Protein AF-A0A0L8LEJ0-F1 (afdb_monomer_lite)

Radius of gyration: 14.72 Å; chains: 1; bounding box: 32×16×43 Å

Foldseek 3Di:
DAKFFFQLVVVDDDAPPQLVVVLVVLSVVLVVLRVVLRVVVVVQVPHDDPCCSVPPRQVVQLVSNLVSQVSNQVSRVVPHPRDPDSSVRSGIDDD

pLDDT: mean 95.37, std 3.8, range [79.62, 98.44]

Sequence (95 aa):
GTISCPDVASQLPAIPASAQAEVDRNLTQLQTQIAEANKRLVDTVGQGGPNFVQNAILGPLEDKRVAAINRIATSIGRTAEKPQGLDALAPCALN

Organism: NCBI:txid67356

Secondary structure (DSSP, 8-state):
--EE---SGGG--PPPTTTHHHHHHHHHHHHHHHHHHHHHHHHTTT-S-TTHIIIIIIHHHHHHHHHHHHHHHHHHHTTSPPP-SGGGG---EE-

Structure (mmCIF, N/CA/C/O backbone):
data_AF-A0A0L8LEJ0-F1
#
_entry.id   AF-A0A0L8LEJ0-F1
#
loop_
_atom_site.group_PDB
_atom_site.id
_atom_site.type_symbol
_atom_site.label_atom_id
_atom_site.label_alt_id
_atom_site.label_comp_id
_atom_site.label_asym_id
_atom_site.label_entity_id
_atom_site.label_seq_id
_atom_site.pdbx_PDB_ins_code
_atom_site.Cartn_x
_atom_site.Cartn_y
_atom_site.Cartn_z
_atom_site.occupancy
_atom_site.B_iso_or_equiv
_atom_site.auth_seq_id
_atom_site.auth_comp_id
_atom_site.auth_asym_id
_atom_site.auth_atom_id
_atom_site.pdbx_PDB_model_num
ATOM 1 N N . GLY A 1 1 ? 7.524 7.887 -15.702 1.00 86.31 1 GLY A N 1
ATOM 2 C CA . GLY A 1 1 ? 6.292 7.488 -15.021 1.00 86.31 1 GLY A CA 1
ATOM 3 C C . GLY A 1 1 ? 6.508 7.473 -13.531 1.00 86.31 1 GLY A C 1
ATOM 4 O O . GLY A 1 1 ? 7.655 7.505 -13.090 1.00 86.31 1 GLY A O 1
ATOM 5 N N . THR A 1 2 ? 5.423 7.440 -12.777 1.00 93.62 2 THR A N 1
ATOM 6 C CA . THR A 1 2 ? 5.433 7.328 -11.315 1.00 93.62 2 THR A CA 1
ATOM 7 C C . THR A 1 2 ? 4.485 6.226 -10.882 1.00 93.62 2 THR A C 1
ATOM 9 O O . THR A 1 2 ? 3.462 5.974 -11.513 1.00 93.62 2 THR A O 1
ATOM 12 N N . ILE A 1 3 ? 4.827 5.537 -9.803 1.00 96.62 3 ILE A N 1
ATOM 13 C CA . ILE A 1 3 ? 3.964 4.507 -9.237 1.00 96.62 3 ILE A CA 1
ATOM 14 C C . ILE A 1 3 ? 2.964 5.171 -8.309 1.00 96.62 3 ILE A C 1
ATOM 16 O O . ILE A 1 3 ? 3.350 5.882 -7.380 1.00 96.62 3 ILE A O 1
ATOM 20 N N . SER A 1 4 ? 1.688 4.910 -8.569 1.00 96.69 4 SER A N 1
ATOM 21 C CA . SER A 1 4 ? 0.562 5.391 -7.779 1.00 96.69 4 SER A CA 1
ATOM 22 C C . SER A 1 4 ? -0.248 4.212 -7.266 1.00 96.69 4 SER A C 1
ATOM 24 O O . SER A 1 4 ? -0.537 3.272 -8.004 1.00 96.69 4 SER A O 1
ATOM 26 N N . CYS A 1 5 ? -0.608 4.264 -5.990 1.00 97.50 5 CYS A N 1
ATOM 27 C CA . CYS A 1 5 ? -1.360 3.210 -5.326 1.00 97.50 5 CYS A CA 1
ATOM 28 C C . CYS A 1 5 ? -2.619 3.789 -4.680 1.00 97.50 5 CYS A C 1
ATOM 30 O O . CYS A 1 5 ? -2.589 4.944 -4.249 1.00 97.50 5 CYS A O 1
ATOM 32 N N . PRO A 1 6 ? -3.689 2.991 -4.545 1.00 97.62 6 PRO A N 1
ATOM 33 C CA . PRO A 1 6 ? -4.852 3.373 -3.765 1.00 97.62 6 PRO A CA 1
ATOM 34 C C . PRO A 1 6 ? -4.473 3.746 -2.329 1.00 97.62 6 PRO A C 1
ATOM 36 O O . PRO A 1 6 ? -3.613 3.108 -1.702 1.00 97.62 6 PRO A O 1
ATOM 39 N N . ASP A 1 7 ? -5.140 4.775 -1.812 1.00 95.19 7 ASP A N 1
ATOM 40 C CA . ASP A 1 7 ? -5.005 5.170 -0.419 1.00 95.19 7 ASP A CA 1
ATOM 41 C C . ASP A 1 7 ? -5.788 4.210 0.481 1.00 95.19 7 ASP A C 1
ATOM 43 O O . ASP A 1 7 ? -7.007 4.077 0.375 1.00 95.19 7 ASP A O 1
ATOM 47 N N . VAL A 1 8 ? -5.062 3.539 1.372 1.00 96.88 8 VAL A N 1
ATOM 48 C CA . VAL A 1 8 ? -5.640 2.595 2.330 1.00 96.88 8 VAL A CA 1
ATOM 49 C C . VAL A 1 8 ? -6.223 3.338 3.523 1.00 96.88 8 VAL A C 1
ATOM 51 O O . VAL A 1 8 ? -7.276 2.941 4.007 1.00 96.88 8 VAL A O 1
ATOM 54 N N . ALA A 1 9 ? -5.584 4.421 3.978 1.00 95.69 9 ALA A N 1
ATOM 55 C CA . ALA A 1 9 ? -5.976 5.114 5.203 1.00 95.69 9 ALA A CA 1
ATOM 56 C C . ALA A 1 9 ? -7.412 5.652 5.116 1.00 95.69 9 ALA A C 1
ATOM 58 O O . ALA A 1 9 ? -8.193 5.450 6.043 1.00 95.69 9 ALA A O 1
ATOM 59 N N . SER A 1 10 ? -7.786 6.241 3.975 1.00 95.12 10 SER A N 1
ATOM 60 C CA . SER A 1 10 ? -9.142 6.759 3.742 1.00 95.12 10 SER A CA 1
ATOM 61 C C . SER A 1 10 ? -10.234 5.683 3.644 1.00 95.12 10 SER A C 1
ATOM 63 O O . SER A 1 10 ? -11.414 6.022 3.652 1.00 95.12 10 SER A O 1
ATOM 65 N N . GLN A 1 11 ? -9.870 4.401 3.527 1.00 95.62 11 GLN A N 1
ATOM 66 C CA . GLN A 1 11 ? -10.809 3.274 3.422 1.00 95.62 11 GLN A CA 1
ATOM 67 C C . GLN A 1 11 ? -10.945 2.488 4.736 1.00 95.62 11 GLN A C 1
ATOM 69 O O . GLN A 1 11 ? -11.715 1.529 4.807 1.00 95.62 11 GLN A O 1
ATOM 74 N N . LEU A 1 12 ? -10.191 2.853 5.779 1.00 94.94 12 LEU A N 1
ATOM 75 C CA . LEU A 1 12 ? -10.274 2.186 7.076 1.00 94.94 12 LEU A CA 1
ATOM 76 C C . LEU A 1 12 ? -11.504 2.666 7.865 1.00 94.94 12 LEU A C 1
ATOM 78 O O . LEU A 1 12 ? -11.820 3.857 7.849 1.00 94.94 12 LEU A O 1
ATOM 82 N N . PRO A 1 13 ? -12.186 1.767 8.599 1.00 93.38 13 PRO A N 1
ATOM 83 C CA . PRO A 1 13 ? -13.205 2.167 9.560 1.00 93.38 13 PRO A CA 1
ATOM 84 C C . PRO A 1 13 ? -12.558 2.828 10.788 1.00 93.38 13 PRO A C 1
ATOM 86 O O . PRO A 1 13 ? -11.343 3.016 10.854 1.00 93.38 13 PRO A O 1
ATOM 89 N N . ALA A 1 14 ? -13.368 3.143 11.802 1.00 94.44 14 ALA A N 1
ATOM 90 C CA . ALA A 1 14 ? -12.860 3.633 13.079 1.00 94.44 14 ALA A CA 1
ATOM 91 C C . ALA A 1 14 ? -11.813 2.666 13.667 1.00 94.44 14 ALA A C 1
ATOM 93 O O . ALA A 1 14 ? -12.101 1.495 13.918 1.00 94.44 14 ALA A O 1
ATOM 94 N N . ILE A 1 15 ? -10.596 3.168 13.883 1.00 96.19 15 ILE A N 1
ATOM 95 C CA . ILE A 1 15 ? -9.476 2.385 14.411 1.00 96.19 15 ILE A CA 1
ATOM 96 C C . ILE A 1 15 ? -9.545 2.406 15.945 1.00 96.19 15 ILE A C 1
ATOM 98 O O . ILE A 1 15 ? -9.544 3.485 16.543 1.00 96.19 15 ILE A O 1
ATOM 102 N N . PRO A 1 16 ? -9.584 1.244 16.621 1.00 95.69 16 PRO A N 1
ATOM 103 C CA . PRO A 1 16 ? -9.495 1.191 18.075 1.00 95.69 16 PRO A CA 1
ATOM 104 C C . PRO A 1 16 ? -8.173 1.783 18.574 1.00 95.69 16 PRO A C 1
ATOM 106 O O . PRO A 1 16 ? -7.114 1.498 18.014 1.00 95.69 16 PRO A O 1
ATOM 109 N N . ALA A 1 17 ? -8.199 2.522 19.687 1.00 96.50 17 ALA A N 1
ATOM 110 C CA . ALA A 1 17 ? -6.994 3.139 20.259 1.00 96.50 17 ALA A CA 1
ATOM 111 C C . ALA A 1 17 ? -5.864 2.124 20.532 1.00 96.50 17 ALA A C 1
ATOM 113 O O . ALA A 1 17 ? -4.687 2.442 20.379 1.00 96.50 17 ALA A O 1
ATOM 114 N N . SER A 1 18 ? -6.217 0.879 20.873 1.00 94.94 18 SER A N 1
ATOM 115 C CA . SER A 1 18 ? -5.268 -0.221 21.079 1.00 94.94 18 SER A CA 1
ATOM 116 C C . SER A 1 18 ? -4.538 -0.669 19.805 1.00 94.94 18 SER A C 1
ATOM 118 O O . SER A 1 18 ? -3.465 -1.254 19.905 1.00 94.94 18 SER A O 1
ATOM 120 N N . ALA A 1 19 ? -5.116 -0.430 18.624 1.00 97.38 19 ALA A N 1
ATOM 121 C CA . ALA A 1 19 ? -4.568 -0.824 17.324 1.00 97.38 19 ALA A CA 1
ATOM 122 C C . ALA A 1 19 ? -3.845 0.329 16.604 1.00 97.38 19 ALA A C 1
ATOM 124 O O . ALA A 1 19 ? -3.062 0.075 15.690 1.00 97.38 19 ALA A O 1
ATOM 125 N N . GLN A 1 20 ? -4.060 1.581 17.026 1.00 96.69 20 GLN A N 1
ATOM 126 C CA . GLN A 1 20 ? -3.585 2.786 16.334 1.00 96.69 20 GLN A CA 1
ATOM 127 C C . GLN A 1 20 ? -2.096 2.717 15.963 1.00 96.69 20 GLN A C 1
ATOM 129 O O . GLN A 1 20 ? -1.739 2.835 14.795 1.00 96.69 20 GLN A O 1
ATOM 134 N N . ALA A 1 21 ? -1.228 2.419 16.934 1.00 97.88 21 ALA A N 1
ATOM 135 C CA . ALA A 1 21 ? 0.216 2.381 16.708 1.00 97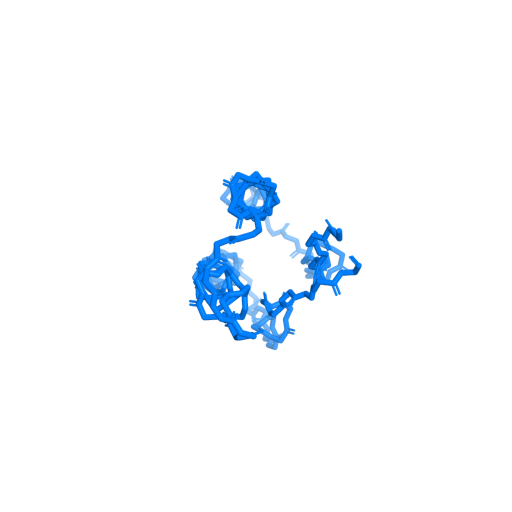.88 21 ALA A CA 1
ATOM 136 C C . ALA A 1 21 ? 0.657 1.285 15.718 1.00 97.88 21 ALA A C 1
ATOM 138 O O . ALA A 1 21 ? 1.645 1.458 15.004 1.00 97.88 21 ALA A O 1
ATOM 139 N N . GLU A 1 22 ? -0.040 0.147 15.672 1.00 97.62 22 GLU A N 1
ATOM 140 C CA . GLU A 1 22 ? 0.244 -0.907 14.693 1.00 97.62 22 GLU A CA 1
ATOM 141 C C . GLU A 1 22 ? -0.261 -0.524 13.300 1.00 97.62 22 GLU A C 1
ATOM 143 O O . GLU A 1 22 ? 0.445 -0.745 12.311 1.00 97.62 22 GLU A O 1
ATOM 148 N N . VAL A 1 23 ? -1.454 0.069 13.210 1.00 97.81 23 VAL A N 1
ATOM 149 C CA . VAL A 1 23 ? -2.019 0.547 11.943 1.00 97.81 23 VAL A CA 1
ATOM 150 C C . VAL A 1 23 ? -1.124 1.628 11.337 1.00 97.81 23 VAL A C 1
ATOM 152 O O . VAL A 1 23 ? -0.709 1.483 10.188 1.00 97.81 23 VAL A O 1
ATOM 155 N N . ASP A 1 24 ? -0.714 2.630 12.117 1.00 98.25 24 ASP A N 1
ATOM 156 C CA . ASP A 1 24 ? 0.149 3.729 11.661 1.00 98.25 24 ASP A CA 1
ATOM 157 C C . ASP A 1 24 ? 1.502 3.230 11.130 1.00 98.25 24 ASP A C 1
ATOM 159 O O . ASP A 1 24 ? 2.002 3.702 10.101 1.00 98.25 24 ASP A O 1
ATOM 163 N N . ARG A 1 25 ? 2.094 2.221 11.786 1.00 98.44 25 ARG A N 1
ATOM 164 C CA . ARG A 1 25 ? 3.332 1.579 11.313 1.00 98.44 25 ARG A CA 1
ATOM 165 C C . ARG A 1 25 ? 3.143 0.913 9.955 1.00 98.44 25 ARG A C 1
ATOM 167 O O . ARG A 1 25 ? 4.000 1.062 9.087 1.00 98.44 25 ARG A O 1
ATOM 174 N N . ASN A 1 26 ? 2.039 0.195 9.755 1.00 98.31 26 ASN A N 1
ATOM 175 C CA . ASN A 1 26 ? 1.768 -0.458 8.476 1.00 98.31 26 ASN A CA 1
ATOM 176 C C . ASN A 1 26 ? 1.407 0.561 7.382 1.00 98.31 26 ASN A C 1
ATOM 178 O O . ASN A 1 26 ? 1.855 0.399 6.251 1.00 98.31 26 ASN A O 1
ATOM 182 N N . LEU A 1 27 ? 0.685 1.641 7.701 1.00 98.06 27 LEU A N 1
ATOM 183 C CA . LEU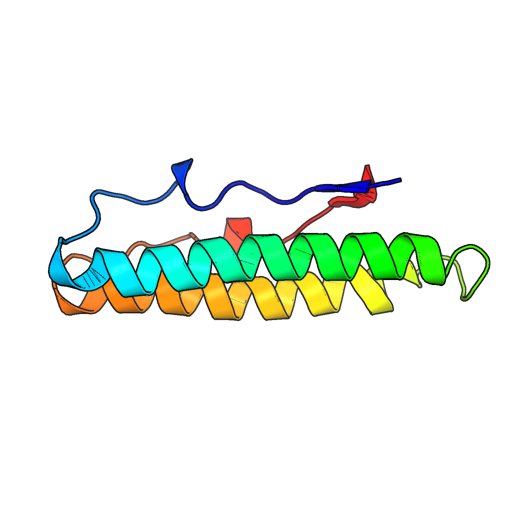 A 1 27 ? 0.435 2.744 6.763 1.00 98.06 27 LEU A CA 1
ATOM 184 C C . LEU A 1 27 ? 1.744 3.417 6.326 1.00 98.06 27 LEU A C 1
ATOM 186 O O . LEU A 1 27 ? 1.959 3.654 5.138 1.00 98.06 27 LEU A O 1
ATOM 190 N N . THR A 1 28 ? 2.665 3.639 7.264 1.00 98.31 28 THR A N 1
ATOM 191 C CA . THR A 1 28 ? 4.013 4.136 6.951 1.00 98.31 28 THR A CA 1
ATOM 192 C C . THR A 1 28 ? 4.770 3.149 6.061 1.00 98.31 28 THR A C 1
ATOM 194 O O . THR A 1 28 ? 5.374 3.550 5.068 1.00 98.31 28 THR A O 1
ATOM 197 N N . GLN A 1 29 ? 4.691 1.849 6.360 1.00 98.06 29 GLN A N 1
ATOM 198 C CA . GLN A 1 29 ? 5.320 0.807 5.550 1.00 98.06 29 GLN A CA 1
ATOM 199 C C . GLN A 1 29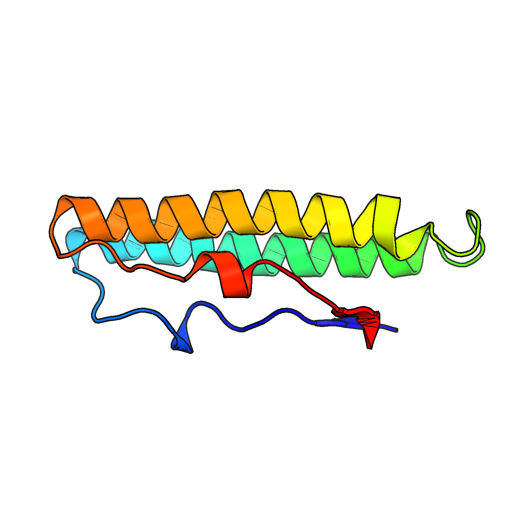 ? 4.787 0.798 4.109 1.00 98.06 29 GLN A C 1
ATOM 201 O O . GLN A 1 29 ? 5.582 0.656 3.181 1.00 98.06 29 GLN A O 1
ATOM 206 N N . LEU A 1 30 ? 3.480 0.990 3.900 1.00 98.25 30 LEU A N 1
ATOM 207 C CA . LEU A 1 30 ? 2.902 1.113 2.557 1.00 98.25 30 LEU A CA 1
ATOM 208 C C . LEU A 1 30 ? 3.543 2.271 1.778 1.00 98.25 30 LEU A C 1
ATOM 210 O O . LEU A 1 30 ? 3.891 2.095 0.612 1.00 98.25 30 LEU A O 1
ATOM 214 N N . GLN A 1 31 ? 3.768 3.422 2.418 1.00 97.81 31 GLN A N 1
ATOM 215 C CA . GLN A 1 31 ? 4.435 4.561 1.776 1.00 97.81 31 GLN A CA 1
ATOM 216 C C . GLN A 1 31 ? 5.907 4.278 1.462 1.00 97.81 31 GLN A C 1
ATOM 218 O O . GLN A 1 31 ? 6.391 4.619 0.381 1.00 97.81 31 GLN A O 1
ATOM 223 N N . THR A 1 32 ? 6.621 3.593 2.359 1.00 98.12 32 THR A N 1
ATOM 224 C CA . THR A 1 32 ? 7.999 3.151 2.098 1.00 98.12 32 THR A CA 1
ATOM 225 C C . THR A 1 32 ? 8.070 2.237 0.877 1.00 98.12 32 THR A C 1
ATOM 227 O O . THR A 1 32 ? 8.923 2.434 0.015 1.00 98.12 32 THR A O 1
ATOM 230 N N . GLN A 1 33 ? 7.146 1.282 0.751 1.00 98.06 33 GLN A N 1
ATOM 231 C CA . GLN A 1 33 ? 7.096 0.369 -0.394 1.00 98.06 33 GLN A CA 1
ATOM 232 C C . GLN A 1 33 ? 6.886 1.121 -1.721 1.00 98.06 33 GLN A C 1
ATOM 234 O O . GLN A 1 33 ? 7.514 0.784 -2.725 1.00 98.06 33 GLN A O 1
ATOM 239 N N . ILE A 1 34 ? 6.057 2.171 -1.723 1.00 97.44 34 ILE A N 1
ATOM 240 C CA . ILE A 1 34 ? 5.841 3.034 -2.895 1.00 97.44 34 ILE A CA 1
ATOM 241 C C . ILE A 1 34 ? 7.115 3.800 -3.255 1.00 97.44 34 ILE A C 1
ATOM 243 O O . ILE A 1 34 ? 7.477 3.881 -4.430 1.00 97.44 34 ILE A O 1
ATOM 247 N N . ALA A 1 35 ? 7.814 4.352 -2.262 1.00 97.94 35 ALA A N 1
ATOM 248 C CA . ALA A 1 35 ? 9.069 5.064 -2.481 1.00 97.94 35 ALA A CA 1
ATOM 249 C C . ALA A 1 35 ? 10.162 4.136 -3.042 1.00 97.94 35 ALA A C 1
ATOM 251 O O . ALA A 1 35 ? 10.838 4.495 -4.006 1.00 97.94 35 ALA A O 1
ATOM 252 N N . GLU A 1 36 ? 10.294 2.920 -2.501 1.00 97.44 36 GLU A N 1
ATOM 253 C CA . GLU A 1 36 ? 11.210 1.889 -3.010 1.00 97.44 36 GLU A CA 1
ATOM 254 C C . GLU A 1 36 ? 10.905 1.524 -4.466 1.00 97.44 36 GLU A C 1
ATOM 256 O O . GLU A 1 36 ? 11.812 1.423 -5.296 1.00 97.44 36 GLU A O 1
ATOM 261 N N . ALA A 1 37 ? 9.625 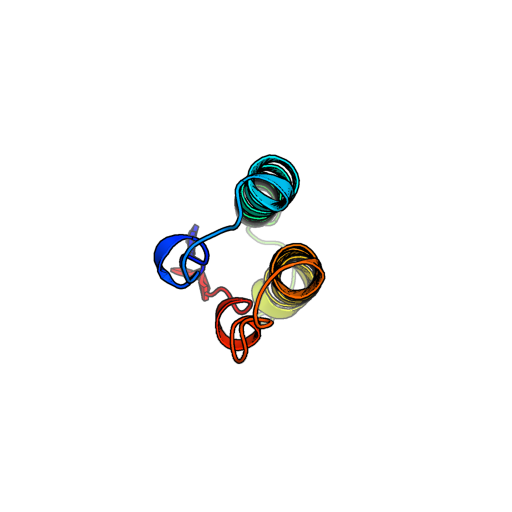1.340 -4.790 1.00 97.69 37 ALA A N 1
ATOM 262 C CA . ALA A 1 37 ? 9.198 0.980 -6.131 1.00 97.69 37 ALA A CA 1
ATOM 263 C C . ALA A 1 37 ? 9.451 2.122 -7.132 1.00 97.69 37 ALA A C 1
ATOM 265 O O . ALA A 1 37 ? 9.964 1.873 -8.223 1.00 97.69 37 ALA A O 1
ATOM 266 N N . ASN A 1 38 ? 9.170 3.373 -6.747 1.00 97.06 38 ASN A N 1
ATOM 267 C CA . ASN A 1 38 ? 9.490 4.554 -7.555 1.00 97.06 38 ASN A CA 1
ATOM 268 C C . ASN A 1 38 ? 10.999 4.704 -7.774 1.00 97.06 38 ASN A C 1
ATOM 270 O O . ASN A 1 38 ? 11.436 4.957 -8.895 1.00 97.06 38 ASN A O 1
ATOM 274 N N . LYS A 1 39 ? 11.812 4.492 -6.733 1.00 96.75 39 LYS A N 1
ATOM 275 C CA . LYS A 1 39 ? 13.272 4.489 -6.864 1.00 96.75 39 LYS A CA 1
ATOM 276 C C . LYS A 1 39 ? 1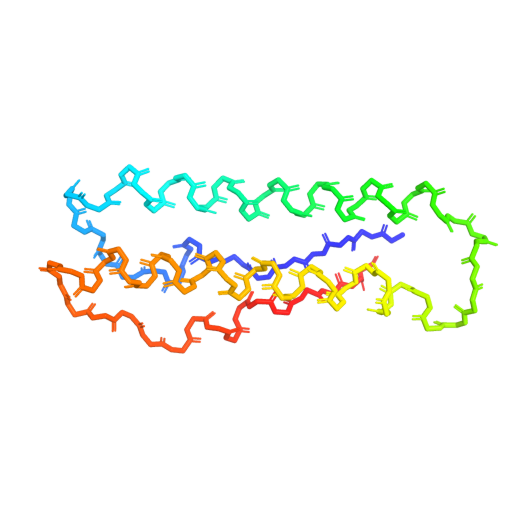3.728 3.430 -7.865 1.00 96.75 39 LYS A C 1
ATOM 278 O O . LYS A 1 39 ? 14.494 3.731 -8.775 1.00 96.75 39 LYS A O 1
ATOM 283 N N . ARG A 1 40 ? 13.211 2.206 -7.744 1.00 95.44 40 ARG A N 1
ATOM 284 C CA . ARG A 1 40 ? 13.554 1.115 -8.658 1.00 95.44 40 ARG A CA 1
ATOM 285 C C . ARG A 1 40 ? 13.137 1.410 -10.094 1.00 95.44 40 ARG A C 1
ATOM 287 O O . ARG A 1 40 ? 13.890 1.086 -11.004 1.00 95.44 40 ARG A O 1
ATOM 294 N N . LEU A 1 41 ? 11.976 2.026 -10.302 1.00 94.81 41 LEU A N 1
ATOM 295 C CA . LEU A 1 41 ? 11.517 2.443 -11.626 1.00 94.81 41 LEU A CA 1
ATOM 296 C C . LEU A 1 41 ? 12.529 3.377 -12.302 1.00 94.81 41 LEU A C 1
ATOM 298 O O . LEU A 1 41 ? 12.851 3.173 -13.467 1.00 94.81 41 LEU A O 1
ATOM 302 N N . VAL A 1 42 ? 13.057 4.358 -11.567 1.00 94.56 42 VAL A N 1
ATOM 303 C CA . VAL A 1 42 ? 14.082 5.287 -12.071 1.00 94.56 42 VAL A CA 1
ATOM 304 C C . VAL A 1 42 ? 15.424 4.583 -12.301 1.00 94.56 42 VAL A C 1
ATOM 306 O O . VAL A 1 42 ? 16.034 4.756 -13.353 1.00 94.56 42 VAL A O 1
ATOM 309 N N . ASP A 1 43 ? 15.865 3.749 -11.359 1.00 94.31 43 ASP A N 1
ATOM 310 C CA . ASP A 1 43 ? 17.178 3.086 -11.415 1.00 94.31 43 ASP A CA 1
ATOM 311 C C . ASP A 1 43 ? 17.270 2.021 -12.533 1.00 94.31 43 ASP A C 1
ATOM 313 O O . ASP A 1 43 ? 18.363 1.608 -12.922 1.00 94.31 43 ASP A O 1
ATOM 317 N N . THR A 1 44 ? 16.129 1.562 -13.054 1.00 90.50 44 THR A N 1
ATOM 318 C CA . THR A 1 44 ? 16.038 0.489 -14.060 1.00 90.50 44 THR A CA 1
ATOM 319 C C . THR A 1 44 ? 15.588 0.977 -15.438 1.00 90.50 44 THR A C 1
ATOM 321 O O . THR A 1 44 ? 15.291 0.161 -16.311 1.00 90.50 44 THR A O 1
ATOM 324 N N . VAL A 1 45 ? 15.554 2.294 -15.674 1.00 87.31 45 VAL A N 1
ATOM 325 C CA . VAL A 1 45 ? 15.197 2.846 -16.989 1.00 87.31 45 VAL A CA 1
ATOM 326 C C . VAL A 1 45 ? 16.116 2.272 -18.073 1.00 87.31 45 VAL A C 1
ATOM 328 O O . VAL A 1 45 ? 17.338 2.285 -17.950 1.00 87.31 45 VAL A O 1
ATOM 331 N N . GLY A 1 46 ? 15.509 1.752 -19.144 1.00 82.81 46 GLY A N 1
ATOM 332 C CA . GLY A 1 46 ? 16.224 1.118 -20.256 1.00 82.81 46 GLY A CA 1
ATOM 333 C C . GLY A 1 46 ? 16.672 -0.326 -19.997 1.00 82.81 46 GLY A C 1
ATOM 334 O O . GLY A 1 46 ? 17.278 -0.928 -20.879 1.00 82.81 46 GLY A O 1
ATOM 335 N N . GLN A 1 47 ? 16.371 -0.898 -18.826 1.00 83.00 47 GLN A N 1
ATOM 336 C CA . GLN A 1 47 ? 16.625 -2.304 -18.516 1.00 83.00 47 GLN A CA 1
ATOM 337 C C . GLN A 1 47 ? 15.362 -3.152 -18.724 1.00 83.00 47 GLN A C 1
ATOM 339 O O . GLN A 1 47 ? 14.253 -2.753 -18.372 1.00 83.00 47 GLN A O 1
ATOM 344 N N . GLY A 1 48 ? 15.546 -4.371 -19.232 1.00 79.62 48 GLY A N 1
ATOM 345 C CA . GLY A 1 48 ? 14.473 -5.357 -19.370 1.00 79.62 48 GLY A CA 1
ATOM 346 C C . GLY A 1 48 ? 13.576 -5.176 -20.603 1.00 79.62 48 GLY A C 1
ATOM 347 O O . GLY A 1 48 ? 13.740 -4.263 -21.405 1.00 79.62 48 GLY A O 1
ATOM 348 N N . GLY A 1 49 ? 12.652 -6.124 -20.782 1.00 85.06 49 GLY A N 1
ATOM 349 C CA . GLY A 1 49 ? 11.682 -6.136 -21.883 1.00 85.06 49 GLY A CA 1
ATOM 350 C C . GLY A 1 49 ? 10.356 -5.435 -21.544 1.00 85.06 49 GLY A C 1
ATOM 351 O O . GLY A 1 49 ? 10.202 -4.911 -20.441 1.00 85.06 49 GLY A O 1
ATOM 352 N N . PRO A 1 50 ? 9.355 -5.494 -22.445 1.00 85.00 50 PRO A N 1
ATOM 353 C CA . PRO A 1 50 ? 8.081 -4.770 -22.320 1.00 85.00 50 PRO A CA 1
ATOM 354 C C . PRO A 1 50 ? 7.333 -4.967 -20.990 1.00 85.00 50 PRO A C 1
ATOM 356 O O . PRO A 1 50 ? 6.651 -4.062 -20.525 1.00 85.00 50 PRO A O 1
ATOM 359 N N . ASN A 1 51 ? 7.502 -6.125 -20.343 1.00 89.12 51 ASN A N 1
ATOM 360 C CA . ASN A 1 51 ? 6.816 -6.485 -19.096 1.00 89.12 51 ASN A CA 1
ATOM 361 C C . ASN A 1 51 ? 7.671 -6.287 -17.836 1.00 89.12 51 ASN A C 1
ATOM 363 O O . ASN A 1 51 ? 7.287 -6.736 -16.756 1.00 89.12 51 ASN A O 1
ATOM 367 N N . PHE A 1 52 ? 8.845 -5.660 -17.945 1.00 92.38 52 PHE A N 1
ATOM 368 C CA . PHE A 1 52 ? 9.769 -5.550 -16.818 1.00 92.38 52 PHE A CA 1
ATOM 369 C C . PHE A 1 52 ? 9.144 -4.819 -15.628 1.00 92.38 52 PHE A C 1
ATOM 371 O O . PHE A 1 52 ? 9.182 -5.337 -14.516 1.00 92.38 52 PHE A O 1
ATOM 378 N N . VAL A 1 53 ? 8.515 -3.660 -15.849 1.00 93.75 53 VAL A N 1
ATOM 379 C CA . VAL A 1 53 ? 7.893 -2.885 -14.762 1.00 93.75 53 VAL A CA 1
ATOM 380 C C . VAL A 1 53 ? 6.810 -3.702 -14.057 1.00 93.75 53 VAL A C 1
ATOM 382 O O . VAL A 1 53 ? 6.781 -3.740 -12.829 1.00 93.75 53 VAL A O 1
ATOM 385 N N . GLN A 1 54 ? 5.978 -4.421 -14.813 1.00 94.38 54 GLN A N 1
ATOM 386 C CA . GLN A 1 54 ? 4.946 -5.280 -14.239 1.00 94.38 54 GLN A CA 1
ATOM 387 C C . GLN A 1 54 ? 5.552 -6.395 -13.376 1.00 94.38 54 GLN A C 1
ATOM 389 O O . GLN A 1 54 ? 5.191 -6.545 -12.213 1.00 94.38 54 GLN A O 1
ATOM 394 N N . ASN A 1 55 ? 6.499 -7.155 -13.924 1.00 94.75 55 ASN A N 1
ATOM 395 C CA . ASN A 1 55 ? 7.011 -8.369 -13.282 1.00 94.75 55 ASN A CA 1
ATOM 396 C C . ASN A 1 55 ? 7.998 -8.078 -12.152 1.00 94.75 55 ASN A C 1
ATOM 398 O O . ASN A 1 55 ? 8.062 -8.801 -11.163 1.00 94.75 55 ASN A O 1
ATOM 402 N N . ALA A 1 56 ? 8.814 -7.043 -12.322 1.00 94.75 56 ALA A N 1
ATOM 403 C CA . ALA A 1 56 ? 9.896 -6.737 -11.407 1.00 94.75 56 ALA A CA 1
ATOM 404 C C . ALA A 1 56 ? 9.479 -5.714 -10.352 1.00 94.75 56 ALA A C 1
ATOM 406 O O . ALA A 1 56 ? 10.060 -5.726 -9.271 1.00 94.75 56 ALA A O 1
ATOM 407 N N . ILE A 1 57 ? 8.516 -4.832 -10.637 1.00 96.00 57 ILE A N 1
ATOM 408 C CA . ILE A 1 57 ? 8.192 -3.703 -9.759 1.00 96.00 57 ILE A CA 1
ATOM 409 C C . ILE A 1 57 ? 6.756 -3.784 -9.245 1.00 96.00 57 ILE A C 1
ATOM 411 O O . ILE A 1 57 ? 6.577 -3.880 -8.034 1.00 96.00 57 ILE A O 1
ATOM 415 N N . LEU A 1 58 ? 5.753 -3.771 -10.129 1.00 97.19 58 LEU A N 1
ATOM 416 C CA . LEU A 1 58 ? 4.345 -3.705 -9.718 1.00 97.19 58 LEU A CA 1
ATOM 417 C C . LEU A 1 58 ? 3.873 -4.990 -9.030 1.00 97.19 58 LEU A C 1
ATOM 419 O O . LEU A 1 58 ? 3.285 -4.893 -7.961 1.00 97.19 58 LEU A O 1
ATOM 423 N N . GLY A 1 59 ? 4.195 -6.171 -9.565 1.00 97.56 59 GLY A N 1
ATOM 424 C CA . GLY A 1 59 ? 3.836 -7.454 -8.944 1.00 97.56 59 GLY A CA 1
ATOM 425 C C . GLY A 1 59 ? 4.410 -7.608 -7.527 1.00 97.56 59 GLY A C 1
ATOM 426 O O . GLY A 1 59 ? 3.650 -7.744 -6.573 1.00 97.56 59 GLY A O 1
ATOM 427 N N . PRO A 1 60 ? 5.737 -7.474 -7.331 1.00 98.00 60 PRO A N 1
ATOM 428 C CA . PRO A 1 60 ? 6.319 -7.534 -5.989 1.00 98.00 60 PRO A CA 1
ATOM 429 C C . PRO A 1 60 ? 5.828 -6.431 -5.040 1.00 98.00 60 PRO A C 1
ATOM 431 O O . PRO A 1 60 ? 5.822 -6.622 -3.823 1.00 98.00 60 PRO A O 1
ATOM 434 N N . LEU A 1 61 ? 5.454 -5.258 -5.564 1.00 98.25 61 LEU A N 1
ATOM 435 C CA . LEU A 1 61 ? 4.845 -4.195 -4.766 1.00 98.25 61 LEU A CA 1
ATOM 436 C C . LEU A 1 61 ? 3.439 -4.585 -4.300 1.00 98.25 61 LEU A C 1
ATOM 438 O O . LEU A 1 61 ? 3.120 -4.371 -3.133 1.00 98.25 61 LEU A O 1
ATOM 442 N N . GLU A 1 62 ? 2.627 -5.170 -5.177 1.00 98.44 62 GLU A N 1
ATOM 443 C CA . GLU A 1 62 ? 1.292 -5.666 -4.849 1.00 98.44 62 GLU A CA 1
ATOM 444 C C . GLU A 1 62 ? 1.357 -6.695 -3.714 1.00 98.44 62 GLU A C 1
ATOM 446 O O . GLU A 1 62 ? 0.729 -6.482 -2.679 1.00 98.44 62 GLU A O 1
ATOM 451 N N . ASP A 1 63 ? 2.212 -7.717 -3.818 1.00 98.19 63 ASP A N 1
ATOM 452 C CA . ASP A 1 63 ? 2.382 -8.740 -2.771 1.00 98.19 63 ASP A CA 1
ATOM 453 C C . ASP A 1 63 ? 2.767 -8.128 -1.412 1.00 98.19 63 ASP A C 1
ATOM 455 O O . ASP A 1 63 ? 2.210 -8.453 -0.354 1.00 98.19 63 ASP A O 1
ATOM 459 N N . LYS A 1 64 ? 3.725 -7.190 -1.430 1.00 98.06 64 LYS A N 1
ATOM 460 C CA . LYS A 1 64 ? 4.166 -6.455 -0.237 1.00 98.06 64 LYS A CA 1
ATOM 461 C C . LYS A 1 64 ? 3.024 -5.644 0.387 1.00 98.06 64 LYS A C 1
ATOM 463 O O . LYS A 1 64 ? 2.933 -5.575 1.621 1.00 98.06 64 LYS A O 1
ATOM 468 N N . ARG A 1 65 ? 2.169 -5.037 -0.440 1.00 98.38 65 ARG A N 1
ATOM 469 C CA . ARG A 1 65 ? 1.017 -4.246 0.004 1.00 98.38 65 ARG A CA 1
ATOM 470 C C . ARG A 1 65 ? -0.098 -5.125 0.549 1.00 98.38 65 ARG A C 1
ATOM 472 O O . ARG A 1 65 ? -0.579 -4.822 1.637 1.00 98.38 65 ARG A O 1
ATOM 479 N N . VAL A 1 66 ? -0.434 -6.236 -0.112 1.00 98.38 66 VAL A N 1
ATOM 480 C CA . VAL A 1 66 ? -1.386 -7.244 0.396 1.00 98.38 66 VAL A CA 1
ATOM 481 C C . VAL A 1 66 ? -0.984 -7.672 1.806 1.00 98.38 66 VAL A C 1
ATOM 483 O O . VAL A 1 66 ? -1.803 -7.668 2.725 1.00 98.38 66 VAL A O 1
ATOM 486 N N . ALA A 1 67 ? 0.297 -7.974 2.026 1.00 98.12 67 ALA A N 1
ATOM 487 C CA . ALA A 1 67 ? 0.778 -8.379 3.343 1.00 98.12 67 ALA A CA 1
ATOM 488 C C . ALA A 1 67 ? 0.607 -7.280 4.412 1.00 98.12 67 ALA A C 1
ATOM 490 O O . ALA A 1 67 ? 0.221 -7.576 5.543 1.00 98.12 67 ALA A O 1
ATOM 491 N N . ALA A 1 68 ? 0.894 -6.016 4.087 1.00 98.12 68 ALA A N 1
ATOM 492 C CA . ALA A 1 68 ? 0.735 -4.897 5.020 1.00 98.12 68 ALA A CA 1
ATOM 493 C C . ALA A 1 68 ? -0.745 -4.576 5.302 1.00 98.12 68 ALA A C 1
ATOM 495 O O . ALA A 1 68 ? -1.128 -4.405 6.460 1.00 98.12 68 ALA A O 1
ATOM 496 N N . ILE A 1 69 ? -1.593 -4.581 4.274 1.00 98.31 69 ILE A N 1
ATOM 497 C CA . ILE A 1 69 ? -3.042 -4.379 4.395 1.00 98.31 69 ILE A CA 1
ATOM 498 C C . ILE A 1 69 ? -3.674 -5.469 5.269 1.00 98.31 69 ILE A C 1
ATOM 500 O O . ILE A 1 69 ? -4.439 -5.168 6.187 1.00 98.31 69 ILE A O 1
ATOM 504 N N . ASN A 1 70 ? -3.284 -6.731 5.080 1.00 97.88 70 ASN A N 1
ATOM 505 C CA . ASN A 1 70 ? -3.759 -7.831 5.918 1.00 97.88 70 ASN A CA 1
ATOM 506 C C . ASN A 1 70 ? -3.354 -7.685 7.390 1.00 97.88 70 ASN A C 1
ATOM 508 O O . ASN A 1 70 ? -4.132 -8.040 8.283 1.00 97.88 70 ASN A O 1
ATOM 512 N N . ARG A 1 71 ? -2.166 -7.133 7.672 1.00 98.00 71 ARG A N 1
ATOM 513 C CA . ARG A 1 71 ? -1.749 -6.809 9.046 1.00 98.00 71 ARG A CA 1
ATOM 514 C C . ARG A 1 71 ? -2.597 -5.692 9.647 1.00 98.00 71 ARG A C 1
ATOM 516 O O . ARG A 1 71 ? -2.988 -5.828 10.802 1.00 98.00 71 ARG A O 1
ATOM 523 N N . ILE A 1 72 ? -2.938 -4.655 8.878 1.00 97.88 72 ILE A N 1
ATOM 524 C CA . ILE A 1 72 ? -3.854 -3.584 9.315 1.00 97.88 72 ILE A CA 1
ATOM 525 C C . ILE A 1 72 ? -5.221 -4.171 9.675 1.00 97.88 72 ILE A C 1
ATOM 527 O O . ILE A 1 72 ? -5.687 -3.992 10.801 1.00 97.88 72 ILE A O 1
ATOM 531 N N . ALA A 1 73 ? -5.826 -4.933 8.759 1.00 97.56 73 ALA A N 1
ATOM 532 C CA . ALA A 1 73 ? -7.128 -5.557 8.985 1.00 97.56 73 ALA A CA 1
ATOM 533 C C . ALA A 1 73 ? -7.107 -6.464 10.224 1.00 97.56 73 ALA A C 1
ATOM 535 O O . ALA A 1 73 ? -8.017 -6.429 11.048 1.00 97.56 73 ALA A O 1
ATOM 536 N N . THR A 1 74 ? -6.044 -7.255 10.384 1.00 97.50 74 THR A N 1
ATOM 537 C CA . THR A 1 74 ? -5.873 -8.139 11.543 1.00 97.50 74 THR A CA 1
ATOM 538 C C . THR A 1 74 ? -5.698 -7.359 12.844 1.00 97.50 74 THR A C 1
ATOM 540 O O . THR A 1 74 ? -6.273 -7.758 13.848 1.00 97.50 74 THR A O 1
ATOM 543 N N . SER A 1 75 ? -4.942 -6.257 12.846 1.00 96.88 75 SER A N 1
ATOM 544 C CA . SER A 1 75 ? -4.736 -5.427 14.040 1.00 96.88 75 SER A CA 1
ATOM 545 C C . SER A 1 75 ? -6.056 -4.839 14.551 1.00 96.88 75 SER A C 1
ATOM 547 O O . SER A 1 75 ? -6.366 -4.963 15.735 1.00 96.88 75 SER A O 1
ATOM 549 N N . ILE A 1 76 ? -6.885 -4.314 13.641 1.00 96.56 76 ILE A N 1
ATOM 550 C CA . ILE A 1 76 ? -8.236 -3.820 13.953 1.00 96.56 76 ILE A CA 1
ATOM 551 C C . ILE A 1 76 ? -9.139 -4.974 14.423 1.00 96.56 76 ILE A C 1
ATOM 553 O O . ILE A 1 76 ? -9.804 -4.872 15.452 1.00 96.56 76 ILE A O 1
ATOM 557 N N . GLY A 1 77 ? -9.098 -6.108 13.716 1.00 96.38 77 GLY A N 1
ATOM 558 C CA . GLY A 1 77 ? -9.925 -7.289 13.980 1.00 96.38 77 GLY A CA 1
ATOM 559 C C . GLY A 1 77 ? -9.675 -8.000 15.317 1.00 96.38 77 GLY A C 1
ATOM 560 O O . GLY A 1 77 ? -10.421 -8.909 15.669 1.00 96.38 77 GLY A O 1
ATOM 561 N N . ARG A 1 78 ? -8.628 -7.632 16.069 1.00 95.56 78 ARG A N 1
ATOM 562 C CA . ARG A 1 78 ? -8.375 -8.183 17.414 1.00 95.56 78 ARG A CA 1
ATOM 563 C C . ARG A 1 78 ? -9.300 -7.604 18.479 1.00 95.56 78 ARG A C 1
ATOM 565 O O . ARG A 1 78 ? -9.509 -8.255 19.498 1.00 95.56 78 ARG A O 1
ATOM 572 N N . THR A 1 79 ? -9.804 -6.387 18.283 1.00 91.31 79 THR A N 1
ATOM 573 C CA . THR A 1 79 ? -10.619 -5.678 19.285 1.00 91.31 79 THR A CA 1
ATOM 574 C C . THR A 1 79 ? -11.905 -5.077 18.719 1.00 91.31 79 THR A C 1
ATOM 576 O O . THR A 1 79 ? -12.753 -4.640 19.493 1.00 91.31 79 THR A O 1
ATOM 579 N N . ALA A 1 80 ? -12.074 -5.083 17.396 1.00 92.94 80 ALA A N 1
ATOM 580 C CA . ALA A 1 80 ? -13.272 -4.646 16.689 1.00 92.94 80 ALA A CA 1
ATOM 581 C C . ALA A 1 80 ? -13.599 -5.599 15.526 1.00 92.94 80 ALA A C 1
ATOM 583 O O . ALA A 1 80 ? -12.895 -6.582 15.291 1.00 92.94 80 ALA A O 1
ATOM 584 N N . GLU A 1 81 ? -14.672 -5.313 14.788 1.00 94.50 81 GLU A N 1
ATOM 585 C CA . GLU A 1 81 ? -14.990 -6.051 13.566 1.00 94.50 81 GLU A CA 1
ATOM 586 C C . GLU A 1 81 ? -13.857 -5.908 12.541 1.00 94.50 81 GLU A C 1
ATOM 588 O O . GLU A 1 81 ? -13.372 -4.808 12.263 1.00 94.50 81 GLU A O 1
ATOM 593 N N . LYS A 1 82 ? -13.406 -7.041 11.990 1.00 95.19 82 LYS A N 1
ATOM 594 C CA . LYS A 1 82 ? -12.316 -7.063 11.015 1.00 95.19 82 LYS A CA 1
ATOM 595 C C . LYS A 1 82 ? -12.779 -6.412 9.701 1.00 95.19 82 LYS A C 1
ATOM 597 O O . LYS A 1 82 ? -13.713 -6.932 9.090 1.00 95.19 82 LYS A O 1
ATOM 602 N N . PRO A 1 83 ? -12.090 -5.367 9.203 1.00 94.88 83 PRO A N 1
ATOM 603 C CA . PRO A 1 83 ? -12.391 -4.792 7.897 1.00 94.88 83 PRO A CA 1
ATOM 604 C C . PRO A 1 83 ? -12.229 -5.833 6.784 1.00 94.88 83 PRO A C 1
ATOM 606 O O . PRO A 1 83 ? -11.269 -6.611 6.787 1.00 94.88 83 PRO A O 1
ATOM 609 N N . GLN A 1 84 ? -13.144 -5.826 5.817 1.00 94.81 84 GLN A N 1
ATOM 610 C CA . GLN A 1 84 ? -13.121 -6.721 4.659 1.00 94.81 84 GLN A CA 1
ATOM 611 C C . GLN A 1 84 ? -12.866 -5.945 3.365 1.00 94.81 84 GLN A C 1
ATOM 613 O O . GLN A 1 84 ? -13.053 -4.733 3.308 1.00 94.81 84 GLN A O 1
ATOM 618 N N . GLY A 1 85 ? -12.417 -6.645 2.321 1.00 94.25 85 GLY A N 1
ATOM 619 C CA . GLY A 1 85 ? -12.249 -6.071 0.980 1.00 94.25 85 GLY A CA 1
ATOM 620 C C . GLY A 1 85 ? -11.052 -5.130 0.801 1.00 94.25 85 GLY A C 1
ATOM 621 O O . GLY A 1 85 ? -10.839 -4.643 -0.305 1.00 94.25 85 GLY A O 1
ATOM 622 N N . LEU A 1 86 ? -10.237 -4.900 1.837 1.00 96.12 86 LEU A N 1
ATOM 623 C CA . LEU A 1 86 ? -9.087 -3.993 1.744 1.00 96.12 86 LEU A CA 1
ATOM 624 C C . LEU A 1 86 ? -8.000 -4.482 0.771 1.00 96.12 86 LEU A C 1
ATOM 626 O O . LEU A 1 86 ? -7.257 -3.660 0.243 1.00 96.12 86 LEU A O 1
ATOM 630 N N . ASP A 1 87 ? -7.910 -5.787 0.495 1.00 93.19 87 ASP A N 1
ATOM 631 C CA . ASP A 1 87 ? -6.927 -6.345 -0.449 1.00 93.19 87 ASP A CA 1
ATOM 632 C C . ASP A 1 87 ? -7.084 -5.776 -1.869 1.00 93.19 87 ASP A C 1
ATOM 634 O O . ASP A 1 87 ? -6.102 -5.656 -2.598 1.00 93.19 87 ASP A O 1
ATOM 638 N N . ALA A 1 88 ? -8.288 -5.322 -2.240 1.00 96.69 88 ALA A N 1
ATOM 639 C CA . ALA A 1 88 ? -8.537 -4.647 -3.515 1.00 96.69 88 ALA A CA 1
ATOM 640 C C . ALA A 1 88 ? -7.773 -3.314 -3.663 1.00 96.69 88 ALA A C 1
ATOM 642 O O . ALA A 1 88 ? -7.682 -2.771 -4.761 1.00 96.69 88 ALA A O 1
ATOM 643 N N . LEU A 1 89 ? -7.210 -2.784 -2.571 1.00 97.56 89 LEU A N 1
ATOM 644 C CA . 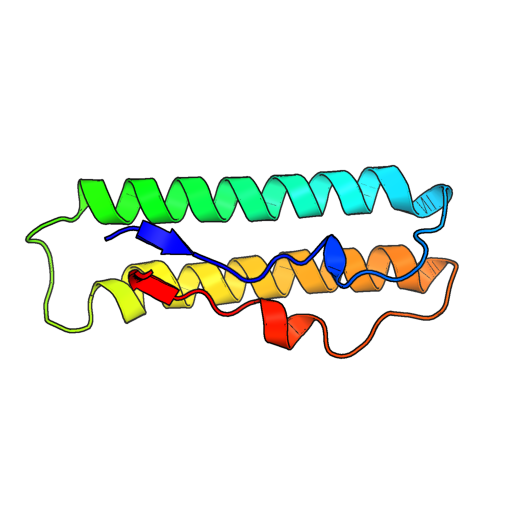LEU A 1 89 ? -6.398 -1.565 -2.539 1.00 97.56 89 LEU A CA 1
ATOM 645 C C . LEU A 1 89 ? -4.896 -1.849 -2.698 1.00 97.56 89 LEU A C 1
ATOM 647 O O . LEU A 1 89 ? -4.082 -0.918 -2.717 1.00 97.56 89 LEU A O 1
ATOM 651 N N . ALA A 1 90 ? -4.498 -3.121 -2.753 1.00 97.94 90 ALA A N 1
ATOM 652 C CA . ALA A 1 90 ? -3.103 -3.508 -2.895 1.00 97.94 90 ALA A CA 1
ATOM 653 C C . ALA A 1 90 ? -2.508 -3.190 -4.278 1.00 97.94 90 ALA A C 1
ATOM 655 O O . ALA A 1 90 ? -1.382 -2.679 -4.288 1.00 97.94 90 ALA A O 1
ATOM 656 N N . PRO A 1 91 ? -3.208 -3.419 -5.410 1.00 97.75 91 PRO A N 1
ATOM 657 C CA . PRO A 1 91 ? -2.644 -3.171 -6.731 1.00 97.75 91 PRO A CA 1
ATOM 658 C C . PRO A 1 91 ? -2.269 -1.702 -6.927 1.00 97.75 91 PRO A C 1
ATOM 660 O O . PRO A 1 91 ? -3.019 -0.795 -6.567 1.00 97.75 91 PRO A O 1
ATOM 663 N N . CYS A 1 92 ? -1.108 -1.469 -7.531 1.00 97.81 92 CYS A N 1
ATOM 664 C CA . CYS A 1 92 ? -0.635 -0.142 -7.916 1.00 97.81 92 CYS A CA 1
ATOM 665 C C . CYS A 1 92 ? -0.497 -0.049 -9.431 1.00 97.81 92 CYS A C 1
ATOM 667 O O . CYS A 1 92 ? -0.300 -1.055 -10.109 1.00 97.81 92 CYS A O 1
ATOM 669 N N . ALA A 1 93 ? -0.532 1.173 -9.950 1.00 96.31 93 ALA A N 1
ATOM 670 C CA . ALA A 1 93 ? -0.389 1.453 -11.368 1.00 96.31 93 ALA A CA 1
ATOM 671 C C . ALA A 1 93 ? 0.824 2.345 -11.642 1.00 96.31 93 ALA A C 1
ATOM 673 O O . ALA A 1 93 ? 1.264 3.120 -10.789 1.00 96.31 93 ALA A O 1
ATOM 674 N N . LEU A 1 94 ? 1.351 2.230 -12.859 1.00 94.44 94 LEU A N 1
ATOM 675 C CA . LEU A 1 94 ? 2.287 3.192 -13.424 1.00 94.44 94 LEU A CA 1
ATOM 676 C C . LEU A 1 94 ? 1.492 4.303 -14.126 1.00 94.44 94 LEU A C 1
ATOM 678 O O . LEU A 1 94 ? 0.717 4.000 -15.030 1.00 94.44 94 LEU A O 1
ATOM 682 N N . ASN A 1 95 ? 1.728 5.553 -13.728 1.00 89.12 95 ASN A N 1
ATOM 683 C CA . ASN A 1 95 ? 1.212 6.771 -14.363 1.00 89.12 95 ASN A CA 1
ATOM 684 C C . ASN A 1 95 ? 2.273 7.461 -15.226 1.00 89.12 95 ASN A C 1
ATOM 686 O O . ASN A 1 95 ? 3.484 7.351 -14.900 1.00 89.12 95 ASN A O 1
#